Protein AF-A0A3G9I3K6-F1 (afdb_monomer)

Sequence (56 aa):
MNQQRFDDSTLIRIFALHELHRLKEHGLTRGALLDYHSRYKLVFLAHSQPEYRKLG

Radius of gyration: 13.17 Å; Cα contacts (8 Å, |Δi|>4): 16; chains: 1; bounding box: 31×31×29 Å

pLDDT: mean 92.8, std 10.02, range [46.88, 98.12]

Solvent-accessible surface area (backbone atoms only — not comparable to full-atom values): 3469 Å² total; per-residue (Å²): 132,87,79,82,79,75,54,70,72,57,49,52,50,52,51,53,52,54,50,51,53,50,41,59,74,75,56,80,42,73,67,60,52,52,53,52,44,68,74,42,48,66,60,42,42,72,74,36,49,73,66,50,61,72,76,113

Secondary structure (DSSP, 8-state):
----PPPHHHHHHHHHHHHHHHHHHT---HHHHHHHHHHHHHHHHHHHHHHHHTT-

Mean predicted aligned error: 4.11 Å

Structure (mmCIF, N/CA/C/O backbone):
data_AF-A0A3G9I3K6-F1
#
_entry.id   AF-A0A3G9I3K6-F1
#
loop_
_atom_site.group_PDB
_atom_site.id
_atom_site.type_symbol
_atom_site.label_atom_id
_atom_site.label_alt_id
_atom_site.label_comp_id
_atom_site.label_asym_id
_atom_site.label_entity_id
_atom_site.label_seq_id
_atom_site.pdbx_PDB_ins_code
_atom_site.Cartn_x
_atom_site.Cartn_y
_atom_site.Cartn_z
_atom_site.occupancy
_atom_site.B_iso_or_equiv
_atom_site.auth_seq_id
_atom_site.auth_comp_id
_atom_site.auth_asym_id
_atom_site.auth_atom_id
_atom_site.pdbx_PDB_model_num
ATOM 1 N N . MET A 1 1 ? 24.379 -27.296 -0.435 1.00 46.88 1 MET A N 1
ATOM 2 C CA . MET A 1 1 ? 23.083 -26.583 -0.407 1.00 46.88 1 MET A CA 1
ATOM 3 C C . MET A 1 1 ? 23.222 -25.334 -1.262 1.00 46.88 1 MET A C 1
ATOM 5 O O . MET A 1 1 ? 24.101 -24.533 -0.974 1.00 46.88 1 MET A O 1
ATOM 9 N N . ASN A 1 2 ? 22.437 -25.193 -2.33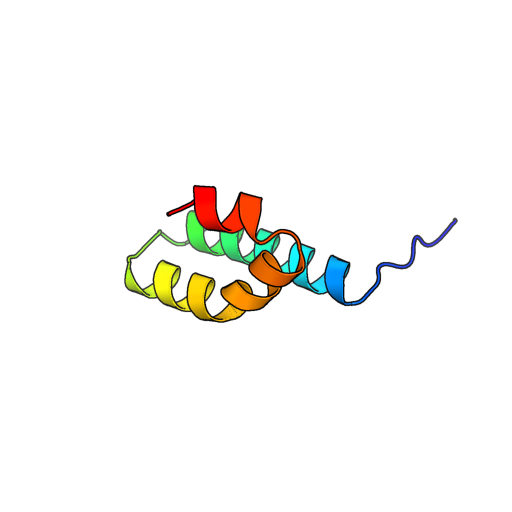2 1.00 52.75 2 ASN A N 1
ATOM 10 C CA . ASN A 1 2 ? 22.421 -23.965 -3.131 1.00 52.75 2 ASN A CA 1
ATOM 11 C C . ASN A 1 2 ? 21.692 -22.878 -2.334 1.00 52.75 2 ASN A C 1
ATOM 13 O O . ASN A 1 2 ? 20.477 -22.946 -2.176 1.00 52.75 2 ASN A O 1
ATOM 17 N N . GLN A 1 3 ? 22.433 -21.905 -1.801 1.00 64.94 3 GLN A N 1
ATOM 18 C CA . GLN A 1 3 ? 21.846 -20.732 -1.159 1.00 64.94 3 GLN A CA 1
ATOM 19 C C . GLN A 1 3 ? 21.252 -19.849 -2.256 1.00 64.94 3 GLN A C 1
ATOM 21 O O . GLN A 1 3 ? 21.984 -19.151 -2.959 1.00 64.94 3 GLN A O 1
ATOM 26 N N . GLN A 1 4 ? 19.934 -19.899 -2.430 1.00 76.44 4 GLN A N 1
ATOM 27 C CA . GLN A 1 4 ? 19.249 -18.991 -3.338 1.00 76.44 4 GLN A CA 1
ATOM 28 C C . GLN A 1 4 ? 19.410 -17.571 -2.783 1.00 76.44 4 GLN A C 1
ATOM 30 O O . GLN A 1 4 ? 18.913 -17.253 -1.703 1.00 76.44 4 GLN A O 1
ATOM 35 N N . ARG A 1 5 ? 20.185 -16.735 -3.478 1.00 83.12 5 ARG A N 1
ATOM 36 C CA . ARG A 1 5 ? 20.371 -15.334 -3.098 1.00 83.12 5 ARG A CA 1
ATOM 37 C C . ARG A 1 5 ? 19.184 -14.544 -3.625 1.00 83.12 5 ARG A C 1
ATOM 39 O O . ARG A 1 5 ? 18.961 -14.506 -4.831 1.00 83.12 5 ARG A O 1
ATOM 46 N N . PHE A 1 6 ? 18.426 -13.952 -2.715 1.00 88.06 6 PHE A N 1
ATOM 47 C CA . PHE A 1 6 ? 17.418 -12.962 -3.064 1.00 88.06 6 PHE A CA 1
ATOM 48 C C . PHE A 1 6 ? 18.092 -11.609 -3.271 1.00 88.06 6 PHE A C 1
ATOM 50 O O . PHE A 1 6 ? 19.019 -11.263 -2.539 1.00 88.06 6 PHE A O 1
ATOM 57 N N . ASP A 1 7 ? 17.624 -10.868 -4.269 1.00 92.38 7 ASP A N 1
ATOM 58 C CA . ASP A 1 7 ? 17.949 -9.454 -4.407 1.00 92.38 7 ASP A CA 1
ATOM 59 C C . ASP A 1 7 ? 17.143 -8.607 -3.409 1.00 92.38 7 ASP A C 1
ATOM 61 O O . ASP A 1 7 ? 16.160 -9.062 -2.811 1.00 92.38 7 ASP A O 1
ATOM 65 N N . ASP A 1 8 ? 17.555 -7.352 -3.237 1.00 92.81 8 ASP A N 1
ATOM 66 C CA . ASP A 1 8 ? 16.932 -6.437 -2.279 1.00 92.81 8 ASP A CA 1
ATOM 67 C C . ASP A 1 8 ? 15.443 -6.211 -2.582 1.00 92.81 8 ASP A C 1
ATOM 69 O O . ASP A 1 8 ? 14.622 -6.149 -1.668 1.00 92.81 8 ASP A O 1
ATOM 73 N N . SER A 1 9 ? 15.059 -6.156 -3.864 1.00 92.06 9 SER A N 1
ATOM 74 C CA . SER A 1 9 ? 13.657 -5.984 -4.272 1.00 92.06 9 SER A CA 1
ATOM 75 C C . SER A 1 9 ? 12.780 -7.145 -3.797 1.00 92.06 9 SER A C 1
ATOM 77 O O . SER A 1 9 ? 11.690 -6.942 -3.250 1.00 92.06 9 SER A O 1
ATOM 79 N N . THR A 1 10 ? 13.267 -8.375 -3.958 1.00 93.94 10 THR A N 1
ATOM 80 C CA . THR A 1 10 ? 12.575 -9.581 -3.507 1.00 93.94 10 THR A CA 1
ATOM 81 C C . THR A 1 10 ? 12.507 -9.636 -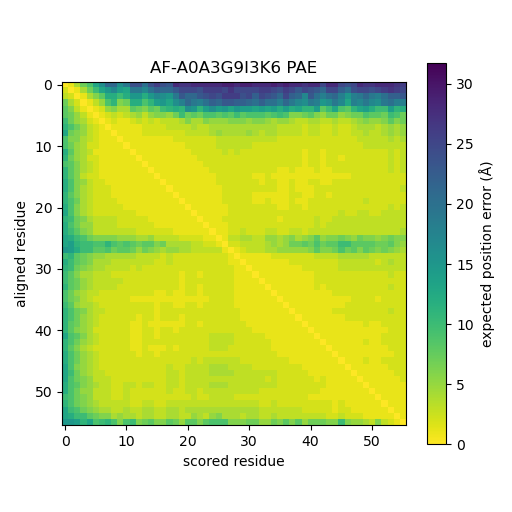1.988 1.00 93.94 10 THR A C 1
ATOM 83 O O . THR A 1 10 ? 11.439 -9.924 -1.446 1.00 93.94 10 THR A O 1
ATOM 86 N N . LEU A 1 11 ? 13.597 -9.296 -1.294 1.00 95.94 11 LEU A N 1
ATOM 87 C CA . LEU A 1 11 ? 13.618 -9.239 0.168 1.00 95.94 11 LEU A CA 1
ATOM 88 C C . LEU A 1 11 ? 12.591 -8.238 0.707 1.00 95.94 11 LEU A C 1
ATOM 90 O O . LEU A 1 11 ? 11.774 -8.602 1.551 1.00 95.94 11 LEU A O 1
ATOM 94 N N . ILE A 1 12 ? 12.557 -7.010 0.180 1.00 97.06 12 ILE A N 1
ATOM 95 C CA . ILE A 1 12 ? 11.606 -5.979 0.621 1.00 97.06 12 ILE A CA 1
ATOM 96 C C . ILE A 1 12 ? 10.156 -6.431 0.391 1.00 97.06 12 ILE A C 1
ATOM 98 O O . ILE A 1 12 ? 9.301 -6.211 1.248 1.00 97.06 12 ILE A O 1
ATOM 102 N N . ARG A 1 13 ? 9.860 -7.112 -0.723 1.00 96.62 13 ARG A N 1
ATOM 103 C CA . ARG A 1 13 ? 8.517 -7.664 -0.985 1.00 96.62 13 ARG A CA 1
ATOM 104 C C . ARG A 1 13 ? 8.131 -8.770 0.001 1.00 96.62 13 ARG A C 1
ATOM 106 O O . ARG A 1 13 ? 6.973 -8.826 0.411 1.00 96.62 13 ARG A O 1
ATOM 113 N N . ILE A 1 14 ? 9.077 -9.618 0.407 1.00 96.69 14 ILE A N 1
ATOM 114 C CA . ILE A 1 14 ? 8.850 -10.631 1.449 1.00 96.69 14 ILE A CA 1
ATOM 115 C C . ILE A 1 14 ? 8.545 -9.952 2.791 1.00 96.69 14 ILE A C 1
ATOM 117 O O . ILE A 1 14 ? 7.585 -10.337 3.458 1.00 96.69 14 ILE A O 1
ATOM 121 N N . PHE A 1 15 ? 9.293 -8.908 3.161 1.00 97.44 15 PHE A N 1
ATOM 122 C CA . PHE A 1 15 ? 9.009 -8.125 4.370 1.00 97.44 15 PHE A CA 1
ATOM 123 C C . PHE A 1 15 ? 7.634 -7.453 4.316 1.00 97.44 15 PHE A C 1
ATOM 125 O O . PHE A 1 15 ? 6.870 -7.558 5.274 1.00 97.44 15 PH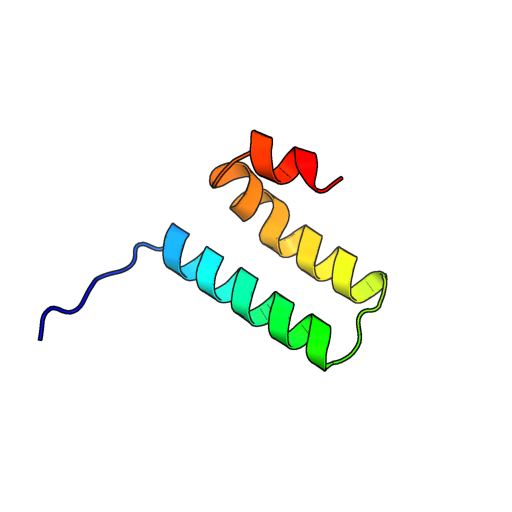E A O 1
ATOM 132 N N . ALA A 1 16 ? 7.275 -6.849 3.180 1.00 97.75 16 ALA A N 1
ATOM 133 C CA . ALA A 1 16 ? 5.960 -6.251 2.978 1.00 97.75 16 ALA A CA 1
ATOM 134 C C . ALA A 1 16 ? 4.829 -7.277 3.160 1.00 97.75 16 ALA A C 1
ATOM 136 O O . ALA A 1 16 ? 3.811 -6.972 3.783 1.00 97.75 16 ALA A O 1
ATOM 137 N N . LEU A 1 17 ? 4.995 -8.501 2.650 1.00 97.69 17 LEU A N 1
ATOM 138 C CA . LEU A 1 17 ? 4.016 -9.574 2.835 1.00 97.69 17 LEU A CA 1
ATOM 139 C C . LEU A 1 17 ? 3.924 -10.015 4.303 1.00 97.69 17 LEU A C 1
ATOM 141 O O . LEU A 1 17 ? 2.826 -10.154 4.841 1.00 97.69 17 LEU A O 1
ATOM 145 N N . HIS A 1 18 ? 5.067 -10.198 4.966 1.00 97.88 18 HIS A N 1
ATOM 146 C CA . HIS A 1 18 ? 5.113 -10.567 6.379 1.00 97.88 18 HIS A CA 1
ATOM 147 C C . HIS A 1 18 ? 4.428 -9.517 7.269 1.00 97.88 18 HIS A C 1
ATOM 149 O O . HIS A 1 18 ? 3.611 -9.864 8.123 1.00 97.88 18 HIS A O 1
ATOM 155 N N . GLU A 1 19 ? 4.692 -8.228 7.046 1.00 97.31 19 GLU A N 1
ATOM 156 C CA . GLU A 1 19 ? 4.033 -7.158 7.800 1.00 97.31 19 GLU A CA 1
ATOM 157 C C . GLU A 1 19 ? 2.526 -7.087 7.543 1.00 97.31 19 GLU A C 1
ATOM 159 O O . GLU A 1 19 ? 1.773 -6.814 8.476 1.00 97.31 19 GLU A O 1
ATOM 164 N N . LEU A 1 20 ? 2.060 -7.394 6.328 1.00 97.06 20 LEU A N 1
ATOM 165 C CA . LEU A 1 20 ? 0.624 -7.477 6.043 1.00 97.06 20 LEU A CA 1
ATOM 166 C C . LEU A 1 20 ? -0.055 -8.577 6.867 1.00 97.06 20 LEU A C 1
ATOM 168 O O . LEU A 1 20 ? -1.152 -8.378 7.391 1.00 97.06 20 LEU A O 1
ATOM 172 N N . HIS A 1 21 ? 0.595 -9.735 6.999 1.00 97.56 21 HIS A N 1
ATOM 173 C CA . HIS A 1 21 ? 0.084 -10.835 7.817 1.00 97.56 21 HIS A CA 1
ATOM 174 C C . HIS A 1 21 ? 0.016 -10.429 9.291 1.00 97.56 21 HIS A C 1
ATOM 176 O O . HIS A 1 21 ? -1.021 -10.605 9.927 1.00 97.56 21 HIS A O 1
ATOM 182 N N . ARG A 1 22 ? 1.076 -9.799 9.808 1.00 96.25 22 ARG A N 1
ATOM 183 C CA . ARG A 1 22 ? 1.104 -9.275 11.181 1.00 96.25 22 ARG A CA 1
ATOM 184 C C . ARG A 1 22 ? 0.004 -8.242 11.405 1.00 96.25 22 ARG A C 1
ATOM 186 O O . ARG A 1 22 ? -0.710 -8.334 12.397 1.00 96.25 22 ARG A O 1
ATOM 193 N N . LEU A 1 23 ? -0.186 -7.311 10.471 1.00 96.38 23 LEU A N 1
ATOM 194 C CA . LEU A 1 23 ? -1.254 -6.315 10.525 1.00 96.38 23 LEU A CA 1
ATOM 195 C C . LEU A 1 23 ? -2.642 -6.973 10.605 1.00 96.38 23 LEU A C 1
ATOM 197 O O . LEU A 1 23 ? -3.479 -6.559 11.405 1.00 96.38 23 LEU A O 1
ATOM 201 N N . LYS A 1 24 ? -2.879 -8.020 9.809 1.00 95.44 24 LYS A N 1
ATOM 202 C CA . LYS A 1 24 ? -4.135 -8.782 9.833 1.00 95.44 24 LYS A CA 1
ATOM 203 C C . LYS A 1 24 ? -4.368 -9.466 11.184 1.00 95.44 24 LYS A C 1
ATOM 205 O O . LYS A 1 24 ? -5.494 -9.462 11.671 1.00 95.44 24 LYS A O 1
ATOM 210 N N . GLU A 1 25 ? -3.327 -10.037 11.783 1.00 96.12 25 GLU A N 1
ATOM 211 C CA . GLU A 1 25 ? -3.410 -10.736 13.074 1.00 96.12 25 GLU A CA 1
ATOM 212 C C . GLU A 1 25 ? -3.625 -9.788 14.261 1.00 96.12 25 GLU A C 1
ATOM 214 O O . GLU A 1 25 ? -4.324 -10.146 15.203 1.00 96.12 25 GLU A O 1
ATOM 219 N N . HIS A 1 26 ? -3.060 -8.577 14.217 1.00 91.81 26 HIS A N 1
ATOM 220 C CA . HIS A 1 26 ? -3.142 -7.599 15.313 1.00 91.81 26 HIS A CA 1
ATOM 221 C C . HIS A 1 26 ? -4.377 -6.684 15.232 1.00 91.81 26 HIS A C 1
ATOM 223 O O . HIS A 1 26 ? -4.560 -5.814 16.082 1.00 91.81 26 HIS A O 1
ATOM 229 N N . GLY A 1 27 ? -5.244 -6.894 14.238 1.00 88.50 27 GLY A N 1
ATOM 230 C CA . GLY A 1 27 ? -6.458 -6.113 14.025 1.00 88.50 27 GLY A CA 1
ATOM 231 C C . GLY A 1 27 ? -6.266 -5.014 12.982 1.00 88.50 27 GLY A C 1
ATOM 232 O O . GLY A 1 27 ? -5.446 -4.104 13.119 1.00 88.50 27 GLY A O 1
ATOM 233 N N . LEU A 1 28 ? -7.073 -5.085 11.925 1.00 92.50 28 LEU A N 1
ATOM 234 C CA . LEU A 1 28 ? -6.986 -4.165 10.800 1.00 92.50 28 LEU A CA 1
ATOM 235 C C . LEU A 1 28 ? -7.726 -2.860 11.121 1.00 92.50 28 LEU A C 1
ATOM 237 O O . LEU A 1 28 ? -8.951 -2.791 11.050 1.00 92.50 28 LEU A O 1
ATOM 241 N N . THR A 1 29 ? -6.979 -1.809 11.457 1.00 95.94 29 THR A N 1
ATOM 242 C CA . THR A 1 29 ? -7.526 -0.450 11.568 1.00 95.94 29 THR A CA 1
ATOM 243 C C . THR A 1 29 ? -7.239 0.345 10.299 1.00 95.94 29 THR A C 1
ATOM 245 O O . THR A 1 29 ? -6.245 0.110 9.609 1.00 95.94 29 THR A O 1
ATOM 248 N N . ARG A 1 30 ? -8.077 1.345 10.002 1.00 95.44 30 ARG A N 1
ATOM 249 C CA . ARG A 1 30 ? -7.844 2.255 8.869 1.00 95.44 30 ARG A CA 1
ATOM 250 C C . ARG A 1 30 ? -6.478 2.942 8.960 1.00 95.44 30 ARG A C 1
ATOM 252 O O . ARG A 1 30 ? -5.792 3.052 7.951 1.00 95.44 30 ARG A O 1
ATOM 259 N N . GLY A 1 31 ? -6.086 3.384 10.157 1.00 96.69 31 GLY A N 1
ATOM 260 C CA . GLY A 1 31 ? -4.795 4.038 10.382 1.00 96.69 31 GLY A CA 1
ATOM 261 C C . GLY A 1 31 ? -3.620 3.109 10.085 1.00 96.69 31 GLY A C 1
ATOM 262 O O . GLY A 1 31 ? -2.727 3.479 9.330 1.00 96.69 31 GLY A O 1
ATOM 263 N N . ALA A 1 32 ? -3.663 1.880 10.598 1.00 96.25 32 ALA A N 1
ATOM 264 C CA . ALA A 1 32 ? -2.591 0.913 10.391 1.00 96.25 32 ALA A CA 1
ATOM 265 C C . ALA A 1 32 ? -2.502 0.427 8.929 1.00 96.25 32 ALA A C 1
ATOM 267 O O . ALA A 1 32 ? -1.406 0.208 8.416 1.00 96.25 32 ALA A O 1
ATOM 268 N N . LEU A 1 33 ? -3.634 0.339 8.217 1.00 95.19 33 LEU A N 1
ATOM 269 C CA . LEU A 1 33 ? -3.639 0.050 6.781 1.00 95.19 33 LEU A CA 1
ATOM 270 C C . LEU A 1 33 ? -3.042 1.200 5.952 1.00 95.19 33 LEU A C 1
ATOM 272 O O . LEU A 1 33 ? -2.294 0.944 5.010 1.00 95.19 33 LEU A O 1
ATOM 276 N N . LEU A 1 34 ? -3.343 2.456 6.300 1.00 96.31 34 LEU A N 1
ATOM 277 C CA . LEU A 1 34 ? -2.771 3.631 5.629 1.00 96.31 34 LEU A CA 1
ATOM 278 C C . LEU A 1 34 ? -1.261 3.752 5.8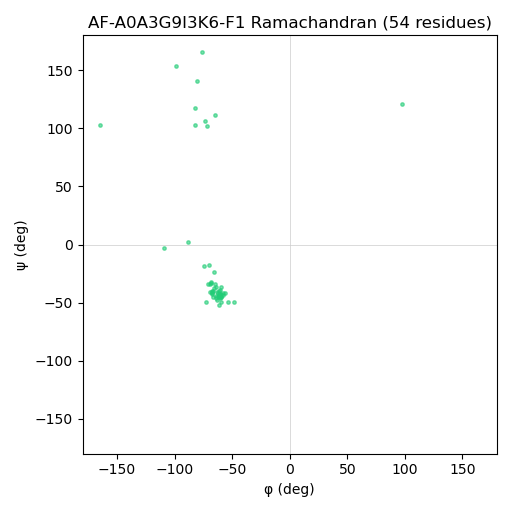64 1.00 96.31 34 LEU A C 1
ATOM 280 O O . LEU A 1 34 ? -0.527 4.075 4.930 1.00 96.31 34 LEU A O 1
ATOM 284 N N . ASP A 1 35 ? -0.801 3.471 7.082 1.00 96.88 35 ASP A N 1
ATOM 285 C CA . ASP A 1 35 ? 0.621 3.435 7.426 1.00 96.88 35 ASP A CA 1
ATOM 286 C C . ASP A 1 35 ? 1.355 2.358 6.610 1.00 96.88 35 ASP A C 1
ATOM 288 O O . ASP A 1 35 ? 2.288 2.668 5.866 1.00 96.88 35 ASP A O 1
ATOM 292 N N . TYR A 1 36 ? 0.849 1.119 6.623 1.00 97.19 36 TYR A N 1
ATOM 293 C CA . TYR A 1 36 ? 1.368 0.026 5.796 1.00 97.19 36 TYR A CA 1
ATOM 294 C C . TYR A 1 36 ? 1.426 0.397 4.305 1.00 97.19 36 TYR A C 1
ATOM 296 O O . TYR A 1 36 ? 2.460 0.241 3.649 1.00 97.19 36 TYR A O 1
ATOM 304 N N . HIS A 1 37 ? 0.325 0.927 3.766 1.00 96.25 37 HIS A N 1
ATOM 305 C CA . HIS A 1 37 ? 0.240 1.333 2.367 1.00 96.25 37 HIS A CA 1
ATOM 306 C C . HIS A 1 37 ? 1.278 2.407 2.028 1.00 96.25 37 HIS A C 1
ATOM 308 O O . HIS A 1 37 ? 1.939 2.314 0.995 1.00 96.25 37 HIS A O 1
ATOM 314 N N . SER A 1 38 ? 1.457 3.402 2.898 1.00 96.88 38 SER A N 1
ATOM 315 C CA . SER A 1 38 ? 2.412 4.492 2.681 1.00 96.88 38 SER A CA 1
ATOM 316 C C . SER A 1 38 ? 3.857 3.991 2.637 1.00 96.88 38 SER A C 1
ATOM 318 O O . SER A 1 38 ? 4.629 4.464 1.805 1.00 96.88 38 SER A O 1
ATOM 320 N N . ARG A 1 39 ? 4.209 2.985 3.454 1.00 97.25 39 ARG A N 1
ATOM 321 C CA . ARG A 1 39 ? 5.551 2.375 3.444 1.00 97.25 39 ARG A CA 1
ATOM 322 C C . ARG A 1 39 ? 5.855 1.594 2.165 1.00 97.25 39 ARG A C 1
ATOM 324 O O . ARG A 1 39 ? 6.962 1.695 1.643 1.00 97.25 39 ARG A O 1
ATOM 331 N N . TYR A 1 40 ? 4.893 0.829 1.643 1.00 97.50 40 TYR A N 1
ATOM 332 C CA . TYR A 1 40 ? 5.155 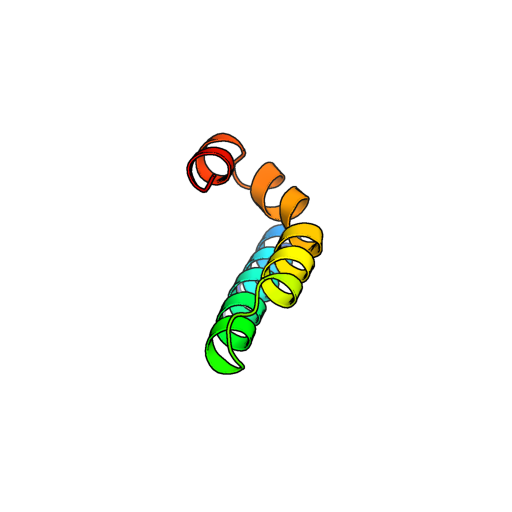-0.136 0.562 1.00 97.50 40 TYR A CA 1
ATOM 333 C C . TYR A 1 40 ? 4.585 0.238 -0.810 1.00 97.50 40 TYR A C 1
ATOM 335 O O . TYR A 1 40 ? 4.854 -0.460 -1.787 1.00 97.50 40 TYR A O 1
ATOM 343 N N . LYS A 1 41 ? 3.855 1.353 -0.941 1.00 97.00 41 LYS A N 1
ATOM 344 C CA . LYS A 1 41 ? 3.274 1.812 -2.218 1.00 97.00 41 LYS A CA 1
ATOM 345 C C . LYS A 1 41 ? 4.272 1.804 -3.374 1.00 97.00 41 LYS A C 1
ATOM 347 O O . LYS A 1 41 ? 3.972 1.272 -4.440 1.00 97.00 41 LYS A O 1
ATOM 352 N N . LEU A 1 42 ? 5.460 2.375 -3.174 1.00 97.25 42 LEU A N 1
ATOM 353 C CA . LEU A 1 42 ? 6.476 2.441 -4.228 1.00 97.25 42 LEU A CA 1
ATOM 354 C C . LEU A 1 42 ? 7.061 1.064 -4.559 1.00 97.25 42 LEU A C 1
ATOM 356 O O . LEU A 1 42 ? 7.318 0.788 -5.726 1.00 97.25 42 LEU A O 1
ATOM 360 N N . VAL A 1 43 ? 7.195 0.182 -3.565 1.00 96.44 43 VAL A N 1
ATOM 361 C CA . VAL A 1 43 ? 7.638 -1.207 -3.763 1.00 96.44 43 VAL A CA 1
ATOM 362 C C . VAL A 1 43 ? 6.655 -1.951 -4.667 1.00 96.44 43 VAL A C 1
ATOM 364 O O . VAL A 1 43 ? 7.064 -2.618 -5.617 1.00 96.44 43 VAL A O 1
ATOM 367 N N . PHE A 1 44 ? 5.352 -1.805 -4.423 1.00 96.75 44 PHE A N 1
ATOM 368 C CA . PHE A 1 44 ? 4.330 -2.451 -5.246 1.00 96.75 44 PHE A CA 1
ATOM 369 C C . PHE A 1 44 ? 4.241 -1.859 -6.650 1.00 96.75 44 PHE A C 1
ATOM 371 O O . PHE A 1 44 ? 4.152 -2.611 -7.619 1.00 96.75 44 PHE A O 1
ATOM 378 N N . LEU A 1 45 ? 4.328 -0.532 -6.778 1.00 96.69 45 LEU A N 1
ATOM 379 C CA . LEU A 1 45 ? 4.354 0.136 -8.080 1.00 96.69 45 LEU A CA 1
ATOM 380 C C . LEU A 1 45 ? 5.568 -0.279 -8.919 1.00 96.69 45 LEU A C 1
ATOM 382 O O . LEU A 1 45 ? 5.419 -0.483 -10.122 1.00 96.69 45 LEU A O 1
ATOM 386 N N . ALA A 1 46 ? 6.738 -0.427 -8.293 1.00 96.31 46 ALA A N 1
ATOM 387 C CA . ALA A 1 46 ? 7.950 -0.901 -8.953 1.00 96.31 46 ALA A CA 1
ATOM 388 C C . ALA A 1 46 ? 7.849 -2.378 -9.367 1.00 96.31 46 ALA A C 1
ATOM 390 O O . ALA A 1 46 ? 8.401 -2.762 -10.393 1.00 96.31 46 ALA A O 1
ATOM 391 N N . HIS A 1 47 ? 7.130 -3.202 -8.596 1.00 95.50 47 HIS A N 1
ATOM 392 C CA . HIS A 1 47 ? 6.900 -4.604 -8.941 1.00 95.50 47 HIS A CA 1
ATOM 393 C C . HIS A 1 47 ? 5.909 -4.771 -10.101 1.00 95.50 47 HIS A C 1
ATOM 395 O O . HIS A 1 47 ? 6.185 -5.507 -11.045 1.00 95.50 47 HIS A O 1
ATOM 401 N N . SER A 1 48 ? 4.749 -4.112 -10.022 1.00 96.81 48 SER A N 1
ATOM 402 C CA . SER A 1 48 ? 3.764 -4.054 -11.102 1.00 96.81 48 SER A CA 1
ATOM 403 C C . SER A 1 48 ? 2.755 -2.937 -10.855 1.00 96.81 48 SER A C 1
ATOM 405 O O . SER A 1 48 ? 1.803 -3.069 -10.082 1.00 96.81 48 SER A O 1
ATOM 407 N N . GLN A 1 49 ? 2.929 -1.829 -11.569 1.00 97.06 49 GLN A N 1
ATOM 408 C CA . GLN A 1 49 ? 1.983 -0.722 -11.533 1.00 97.06 49 GLN A CA 1
ATOM 409 C C . GLN A 1 49 ? 0.560 -1.114 -11.992 1.00 97.06 49 GLN A C 1
ATOM 411 O O . GLN A 1 49 ? -0.387 -0.679 -11.331 1.00 97.06 49 GLN A O 1
ATOM 416 N N . PRO A 1 50 ? 0.358 -1.912 -13.067 1.00 98.12 50 PRO A N 1
ATOM 417 C CA . PRO A 1 50 ? -0.979 -2.351 -13.461 1.00 98.12 50 PRO A CA 1
ATOM 418 C C . PRO A 1 50 ? -1.684 -3.166 -12.376 1.00 98.12 50 PRO A C 1
ATOM 420 O O . PRO A 1 50 ? -2.837 -2.878 -12.070 1.00 98.12 50 PRO A O 1
ATOM 423 N N . GLU A 1 51 ? -1.001 -4.138 -11.763 1.00 97.50 51 GLU A N 1
ATOM 424 C CA .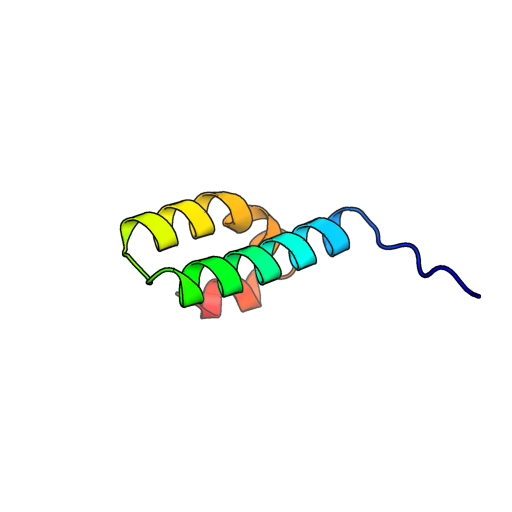 GLU A 1 51 ? -1.617 -4.969 -10.720 1.00 9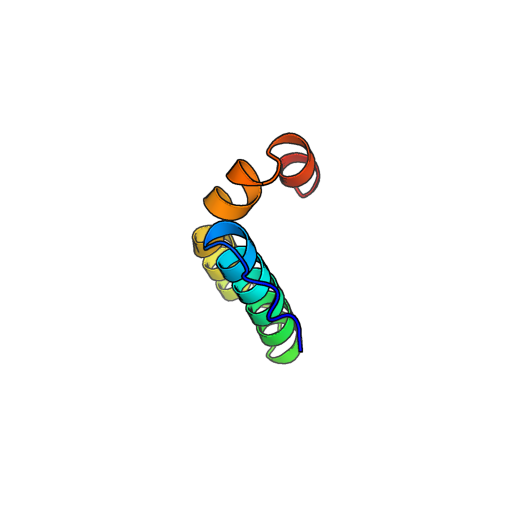7.50 51 GLU A CA 1
ATOM 425 C C . GLU A 1 51 ? -1.912 -4.159 -9.460 1.00 97.50 51 GLU A C 1
ATOM 427 O O . GLU A 1 51 ? -2.992 -4.284 -8.892 1.00 97.50 51 GLU A O 1
ATOM 432 N N . TYR A 1 52 ? -1.004 -3.264 -9.064 1.00 96.38 52 TYR A N 1
ATOM 433 C CA . TYR A 1 52 ? -1.227 -2.409 -7.904 1.00 96.38 52 TYR A CA 1
ATOM 434 C C . TYR A 1 52 ? -2.463 -1.514 -8.067 1.00 96.38 52 TYR A C 1
ATOM 436 O O . TYR A 1 52 ? -3.262 -1.400 -7.146 1.00 96.38 52 TYR A O 1
ATOM 444 N N . ARG A 1 53 ? -2.672 -0.922 -9.251 1.00 95.31 53 ARG A N 1
ATOM 445 C CA . ARG A 1 53 ? -3.844 -0.066 -9.516 1.00 95.31 53 ARG A CA 1
ATOM 446 C C . ARG A 1 53 ? -5.178 -0.818 -9.493 1.00 95.31 53 ARG A C 1
ATOM 448 O O . ARG A 1 53 ? -6.202 -0.185 -9.266 1.00 95.31 53 ARG A O 1
ATOM 455 N N . LYS A 1 54 ? -5.191 -2.137 -9.721 1.00 97.38 54 LYS A N 1
ATOM 4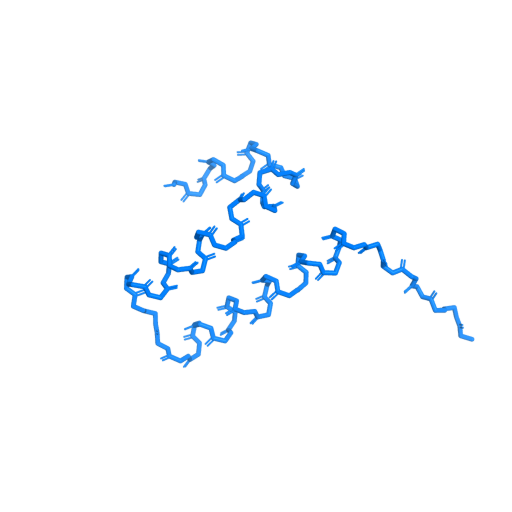56 C CA . LYS A 1 54 ? -6.418 -2.950 -9.621 1.00 97.38 54 LYS A CA 1
ATOM 457 C C . LYS A 1 54 ? -6.907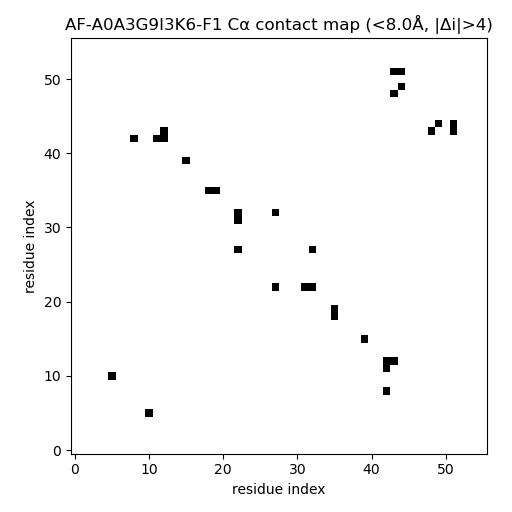 -3.109 -8.179 1.00 97.38 54 LYS A C 1
ATOM 459 O O . LYS A 1 54 ? -8.058 -3.481 -7.983 1.00 97.38 54 LYS A O 1
ATOM 464 N N . LEU A 1 55 ? -6.046 -2.852 -7.191 1.00 90.94 55 LEU A N 1
ATOM 465 C CA . LEU A 1 55 ? -6.386 -2.977 -5.773 1.00 90.94 55 LEU A CA 1
ATOM 466 C C . LEU A 1 55 ? -7.289 -1.837 -5.267 1.00 90.94 55 LEU A C 1
ATOM 468 O O . LEU A 1 55 ? -7.942 -2.017 -4.241 1.00 90.94 55 LEU A O 1
ATOM 472 N N . GLY A 1 56 ? -7.350 -0.711 -5.991 1.00 84.25 56 GLY A N 1
ATOM 473 C CA . GLY A 1 56 ? -8.031 0.525 -5.573 1.00 84.25 56 GLY A CA 1
ATOM 474 C C . GLY A 1 56 ? -7.135 1.458 -4.769 1.00 84.25 56 GLY A C 1
ATOM 475 O O . GLY A 1 56 ? -7.706 2.304 -4.048 1.00 84.25 56 GLY A O 1
#

Organism: Escherichia coli (NCBI:txid562)

Foldseek 3Di:
DPDPDDDPLVVVVVVLVVVVVVCVVVDPDPVSVVVSCVVCVVSVCVVPVVVSVVVD